Protein AF-A0A139RAU9-F1 (afdb_monomer_lite)

Secondary structure (DSSP, 8-state):
-HHHHHHHHHHHHHHHHHHHHHHHHHHHHHHHHTTS----HHHHHTTS---S--HHHHHHHHHHHHHHHHHS-HHHHHHHHHHHTT---TTHHHHHHHHHHHH-

Sequence (104 aa):
MEEEKKLYVYFKTKFRNRILDSVRKQESQKRRLDRMAYEEVGEISHRLPEGGLWLDDYYALHELLDSYRRKLPQDKQEAYERLWADERFKGRKAMLKELQEVIQ

Radius of gyration: 29.76 Å; chains: 1; bounding box: 66×31×61 Å

pLDDT: mean 83.97, std 9.89, range [59.16, 96.75]

Foldseek 3Di:
DVVVVVVVVVCVVVVVVVVVVVVVVVVVVVVVVVPDDDDDPVNCVVVPPPPDDDPVLVVVLVVLVVVVLVPDDPVVNVVVVCVVVVHDDPCNVVVVVVSVVSSD

Structure (mmCIF, N/CA/C/O backbone):
data_AF-A0A139RAU9-F1
#
_entry.id   AF-A0A139RAU9-F1
#
loop_
_atom_site.group_PDB
_atom_site.id
_atom_site.type_symbol
_atom_site.label_atom_id
_atom_site.label_alt_id
_atom_site.label_comp_id
_atom_site.label_asym_id
_atom_site.label_entity_id
_atom_site.label_seq_id
_atom_site.pdbx_PDB_ins_code
_atom_site.Cartn_x
_atom_site.Cartn_y
_atom_site.Cartn_z
_atom_site.occupancy
_atom_site.B_iso_or_equiv
_atom_site.auth_seq_id
_atom_site.auth_comp_id
_atom_site.auth_asym_id
_atom_site.auth_atom_id
_atom_site.pdbx_PDB_model_num
ATOM 1 N N . MET A 1 1 ? 45.895 12.731 -29.941 1.00 61.41 1 MET A N 1
ATOM 2 C CA . MET A 1 1 ? 45.119 12.679 -31.204 1.00 61.41 1 MET A CA 1
ATOM 3 C C . MET A 1 1 ? 44.767 11.258 -31.642 1.00 61.41 1 MET A C 1
ATOM 5 O O . MET A 1 1 ? 43.596 10.988 -31.868 1.00 61.41 1 MET A O 1
ATOM 9 N N . GLU A 1 2 ? 45.725 10.340 -31.802 1.00 69.62 2 GLU A N 1
ATOM 10 C CA . GLU A 1 2 ? 45.438 9.006 -32.365 1.00 69.62 2 GLU A CA 1
ATOM 11 C C . GLU A 1 2 ? 44.834 8.021 -31.349 1.00 69.62 2 GLU A C 1
ATOM 13 O O . GLU A 1 2 ? 43.890 7.299 -31.668 1.00 69.62 2 GLU A O 1
ATOM 18 N N . GLU A 1 3 ? 45.289 8.057 -30.095 1.00 76.19 3 GLU A N 1
ATOM 19 C CA . GLU A 1 3 ? 44.694 7.290 -28.989 1.00 76.19 3 GLU A CA 1
ATOM 20 C C . GLU A 1 3 ? 43.275 7.753 -28.650 1.00 76.19 3 GLU A C 1
ATOM 22 O O . GLU A 1 3 ? 42.389 6.938 -28.416 1.00 76.19 3 GLU A O 1
ATOM 27 N N . GLU A 1 4 ? 43.027 9.058 -28.717 1.00 80.44 4 GLU A N 1
ATOM 28 C CA . GLU A 1 4 ? 41.715 9.659 -28.473 1.00 80.44 4 GLU A CA 1
ATOM 29 C C . GLU A 1 4 ? 40.687 9.233 -29.533 1.00 80.44 4 GLU A C 1
ATOM 31 O O . GLU A 1 4 ? 39.557 8.868 -29.207 1.00 80.44 4 GLU A O 1
ATOM 36 N N . LYS A 1 5 ? 41.103 9.152 -30.806 1.00 87.56 5 LYS A N 1
ATOM 37 C CA . LYS A 1 5 ? 40.276 8.588 -31.886 1.00 87.56 5 LYS A CA 1
ATOM 38 C C . LYS A 1 5 ? 39.982 7.102 -31.663 1.00 87.56 5 LYS A C 1
ATOM 40 O O . LYS A 1 5 ? 38.846 6.671 -31.868 1.00 87.56 5 LYS A O 1
ATOM 45 N N . LYS A 1 6 ? 40.968 6.317 -31.216 1.00 87.00 6 LYS A N 1
ATOM 46 C CA . LYS A 1 6 ? 40.778 4.889 -30.894 1.00 87.00 6 LYS A CA 1
ATOM 47 C C . LYS A 1 6 ? 39.821 4.704 -29.713 1.00 87.00 6 LYS A C 1
ATOM 49 O O . LYS A 1 6 ? 38.919 3.868 -29.790 1.00 87.00 6 LYS A O 1
ATOM 54 N N . LEU A 1 7 ? 39.956 5.521 -28.668 1.00 91.31 7 LEU A N 1
ATOM 55 C CA . LEU A 1 7 ? 39.066 5.515 -27.508 1.00 91.31 7 LEU A CA 1
ATOM 56 C C . LEU A 1 7 ? 37.636 5.902 -27.898 1.00 91.31 7 LEU A C 1
ATOM 58 O O . LEU A 1 7 ? 36.688 5.250 -27.466 1.00 91.31 7 LEU A O 1
ATOM 62 N N . TYR A 1 8 ? 37.473 6.897 -28.772 1.00 91.38 8 TYR A N 1
ATOM 63 C CA . TYR A 1 8 ? 36.166 7.301 -29.287 1.00 91.38 8 TYR A CA 1
ATOM 64 C C . TYR A 1 8 ? 35.473 6.176 -30.073 1.00 91.38 8 TYR A C 1
ATOM 66 O O . TYR A 1 8 ? 34.299 5.881 -29.838 1.00 91.38 8 TYR A O 1
ATOM 74 N N . VAL A 1 9 ? 36.197 5.491 -30.966 1.00 93.12 9 VAL A N 1
ATOM 75 C CA . VAL A 1 9 ? 35.664 4.339 -31.719 1.00 93.12 9 VAL A CA 1
ATOM 76 C C . VAL A 1 9 ? 35.284 3.193 -30.778 1.00 93.12 9 VAL A C 1
ATOM 78 O O . VAL A 1 9 ? 34.207 2.599 -30.919 1.00 93.12 9 VAL A O 1
ATOM 81 N N . TYR A 1 10 ? 36.132 2.908 -29.788 1.00 94.25 10 TYR A N 1
ATOM 82 C CA . TYR A 1 10 ? 35.858 1.902 -28.767 1.00 94.25 10 TYR A CA 1
ATOM 83 C C . TYR A 1 10 ? 34.600 2.245 -27.958 1.00 94.25 10 TYR A C 1
ATOM 85 O O . TYR A 1 10 ? 33.695 1.412 -27.839 1.00 94.25 10 TYR A O 1
ATOM 93 N N . PHE A 1 11 ? 34.499 3.484 -27.473 1.00 95.00 11 PHE A N 1
ATOM 94 C CA . PHE A 1 11 ? 33.348 3.975 -26.721 1.00 95.00 11 PHE A CA 1
ATOM 95 C C . PHE A 1 11 ? 32.063 3.881 -27.542 1.00 95.00 11 PHE A C 1
ATOM 97 O O . PHE A 1 11 ? 31.092 3.281 -27.084 1.00 95.00 11 PHE A O 1
ATOM 104 N N . LYS A 1 12 ? 32.066 4.381 -28.785 1.00 95.50 12 LYS A N 1
ATOM 105 C CA . LYS A 1 12 ? 30.902 4.323 -29.682 1.00 95.50 12 LYS A CA 1
ATOM 106 C C . LYS A 1 12 ? 30.417 2.885 -29.876 1.00 95.50 12 LYS A C 1
ATOM 108 O O . LYS A 1 12 ? 29.214 2.626 -29.850 1.00 95.50 12 LYS A O 1
ATOM 113 N N . THR A 1 13 ? 31.350 1.947 -30.019 1.00 96.75 13 THR A N 1
ATOM 114 C CA . THR A 1 13 ? 31.042 0.525 -30.205 1.00 96.75 13 THR A CA 1
ATOM 115 C C . THR A 1 13 ? 30.452 -0.093 -28.938 1.00 96.75 13 THR A C 1
ATOM 117 O O . THR A 1 13 ? 29.383 -0.703 -28.988 1.00 96.75 13 THR A O 1
ATOM 120 N N . LYS A 1 14 ? 31.101 0.091 -27.781 1.00 96.31 14 LYS A N 1
ATOM 121 C CA . LYS A 1 14 ? 30.625 -0.455 -26.500 1.00 96.31 14 LYS A CA 1
ATOM 122 C C . LYS A 1 14 ? 29.294 0.154 -26.068 1.00 96.31 14 LYS A C 1
ATOM 124 O O . LYS A 1 14 ? 28.419 -0.581 -25.613 1.00 96.31 14 LYS A O 1
ATOM 129 N N . PHE A 1 15 ? 29.114 1.458 -26.264 1.00 95.88 15 PHE A N 1
ATOM 130 C CA . PHE A 1 15 ? 27.867 2.152 -25.964 1.00 95.88 15 PHE A CA 1
ATOM 131 C C . PHE A 1 15 ? 26.722 1.644 -26.845 1.00 95.88 15 PHE A C 1
ATOM 133 O O . PHE A 1 15 ? 25.695 1.215 -26.319 1.00 95.88 15 PHE A O 1
ATOM 140 N N . ARG A 1 16 ? 26.921 1.585 -28.172 1.00 95.50 16 ARG A N 1
ATOM 141 C CA . ARG A 1 16 ? 25.920 1.042 -29.106 1.00 95.50 16 ARG A CA 1
ATOM 142 C C . ARG A 1 16 ? 25.510 -0.380 -28.727 1.00 95.50 16 ARG A C 1
ATOM 144 O O . ARG A 1 16 ? 24.319 -0.677 -28.683 1.00 95.50 16 ARG A O 1
ATOM 151 N N . ASN A 1 17 ? 26.481 -1.242 -28.431 1.00 95.75 17 ASN A N 1
ATOM 152 C CA . ASN A 1 17 ? 26.205 -2.633 -28.077 1.00 95.75 17 ASN A CA 1
ATOM 153 C C . ASN A 1 17 ? 25.423 -2.741 -26.763 1.00 95.75 17 ASN A C 1
ATOM 155 O O . ASN A 1 17 ? 24.441 -3.473 -26.707 1.00 95.75 17 ASN A O 1
ATOM 159 N N . ARG A 1 18 ? 25.777 -1.949 -25.743 1.00 96.12 18 ARG A N 1
ATOM 160 C CA . ARG A 1 18 ? 25.049 -1.923 -24.466 1.00 96.12 18 ARG A CA 1
ATOM 161 C C . ARG A 1 18 ? 23.577 -1.537 -24.640 1.00 96.12 18 ARG A C 1
ATOM 163 O O . ARG A 1 18 ? 22.712 -2.156 -24.018 1.00 96.12 18 ARG A O 1
ATOM 170 N N . ILE A 1 19 ? 23.287 -0.530 -25.466 1.00 96.38 19 ILE A N 1
ATOM 171 C CA . ILE A 1 19 ? 21.904 -0.114 -25.746 1.00 96.38 19 ILE A CA 1
ATOM 172 C C . ILE A 1 19 ? 21.145 -1.228 -26.471 1.00 96.38 19 ILE A C 1
ATOM 174 O O . ILE A 1 19 ? 20.067 -1.614 -26.023 1.00 96.38 19 ILE A O 1
ATOM 178 N N . LEU A 1 20 ? 21.726 -1.798 -27.531 1.00 96.50 20 LEU A N 1
ATOM 179 C CA . LEU A 1 20 ? 21.097 -2.890 -28.282 1.00 96.50 20 LEU A CA 1
ATOM 180 C C . LEU A 1 20 ? 20.815 -4.112 -27.404 1.00 96.50 20 LEU A C 1
ATOM 182 O O . LEU A 1 20 ? 19.740 -4.695 -27.503 1.00 96.50 20 LEU A O 1
ATOM 186 N N . ASP A 1 21 ? 21.736 -4.481 -26.519 1.00 95.88 21 ASP A N 1
ATOM 187 C CA . ASP A 1 21 ? 21.535 -5.616 -25.615 1.00 95.88 21 ASP A CA 1
ATOM 188 C C . ASP A 1 21 ? 20.449 -5.339 -24.572 1.00 95.88 21 ASP A C 1
ATOM 190 O O . ASP A 1 21 ? 19.673 -6.233 -24.231 1.00 95.88 21 ASP A O 1
ATOM 194 N N . SER A 1 22 ? 20.329 -4.091 -24.117 1.00 95.12 22 SER A N 1
ATOM 195 C CA . SER A 1 22 ? 19.260 -3.680 -23.201 1.00 95.12 22 SER A CA 1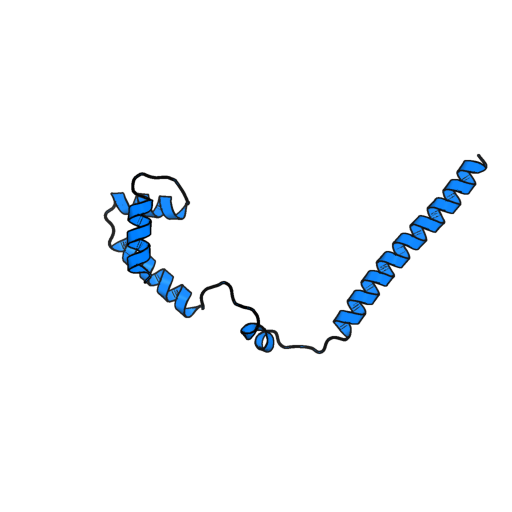
ATOM 196 C C . SER A 1 22 ? 17.890 -3.763 -23.882 1.00 95.12 22 SER A C 1
ATOM 198 O O . SER A 1 22 ? 16.957 -4.327 -23.308 1.00 95.12 22 SER A O 1
ATOM 200 N N . VAL A 1 23 ? 17.788 -3.294 -25.130 1.00 94.56 23 VAL A N 1
ATOM 201 C CA . VAL A 1 23 ? 16.564 -3.390 -25.946 1.00 94.56 23 VAL A CA 1
ATOM 202 C C . VAL A 1 23 ? 16.210 -4.851 -26.230 1.00 94.56 23 VAL A C 1
ATOM 204 O O . VAL A 1 23 ? 15.082 -5.266 -25.981 1.00 94.56 23 VAL A O 1
ATOM 207 N N . ARG A 1 24 ? 17.176 -5.685 -26.633 1.00 92.19 24 ARG A N 1
ATOM 208 C CA . ARG A 1 24 ? 16.951 -7.128 -26.849 1.00 92.19 24 ARG A CA 1
ATOM 209 C C . ARG A 1 24 ? 16.464 -7.837 -25.588 1.00 92.19 24 ARG A C 1
ATOM 211 O O . ARG A 1 24 ? 15.610 -8.721 -25.672 1.00 92.19 24 ARG A O 1
ATOM 218 N N . LYS A 1 25 ? 16.992 -7.463 -24.416 1.00 92.88 25 LYS A N 1
ATOM 219 C CA . LYS A 1 25 ? 16.547 -8.001 -23.123 1.00 92.88 25 LYS A CA 1
ATOM 220 C C . LYS A 1 25 ? 15.099 -7.606 -22.829 1.00 92.88 25 LYS A C 1
ATOM 222 O O . LYS A 1 25 ? 14.318 -8.475 -22.445 1.00 92.88 25 LYS A O 1
ATOM 227 N N . GLN A 1 26 ? 14.735 -6.345 -23.061 1.00 92.31 26 GLN A N 1
ATOM 228 C CA . GLN A 1 26 ? 13.356 -5.862 -22.916 1.00 92.31 26 GLN A CA 1
ATOM 229 C C . GLN A 1 26 ? 12.406 -6.578 -23.886 1.00 92.31 26 GLN A C 1
ATOM 231 O O . GLN A 1 26 ? 11.374 -7.090 -23.466 1.00 92.31 26 GLN A O 1
ATOM 236 N N . GLU A 1 27 ? 12.775 -6.715 -25.159 1.00 88.31 27 GLU A N 1
ATOM 237 C CA . GLU A 1 27 ? 11.979 -7.445 -26.155 1.00 88.31 27 GLU A CA 1
ATOM 238 C C . GLU A 1 27 ? 11.843 -8.934 -25.827 1.00 88.31 27 GLU A C 1
ATOM 240 O O . GLU A 1 27 ? 10.812 -9.545 -26.095 1.00 88.31 27 GLU A O 1
ATOM 245 N N . SER A 1 28 ? 12.878 -9.555 -25.257 1.00 88.06 28 SER A N 1
ATOM 246 C CA . SER A 1 28 ? 12.805 -10.941 -24.782 1.00 88.06 28 SER A CA 1
ATOM 247 C C . SER A 1 28 ? 11.799 -11.088 -23.637 1.00 88.06 28 SER A C 1
ATOM 249 O O . SER A 1 28 ? 10.962 -11.991 -23.662 1.00 88.06 28 SER A O 1
ATOM 251 N N . GLN A 1 29 ? 11.822 -10.163 -22.672 1.00 86.06 29 GLN A N 1
ATOM 252 C CA . GLN A 1 29 ? 10.841 -10.119 -21.586 1.00 86.06 29 GLN A CA 1
ATOM 253 C C . GLN A 1 29 ? 9.427 -9.876 -22.118 1.00 86.06 29 GLN A C 1
ATOM 255 O O . GLN A 1 29 ? 8.512 -10.606 -21.742 1.00 86.06 29 GLN A O 1
ATOM 260 N N . LYS A 1 30 ? 9.263 -8.926 -23.045 1.00 87.44 30 LYS A N 1
ATOM 261 C CA . LYS A 1 30 ? 7.979 -8.643 -23.690 1.00 87.44 30 LYS A CA 1
ATOM 262 C C . LYS A 1 30 ? 7.447 -9.867 -24.437 1.00 87.44 30 LYS A C 1
ATOM 264 O O . LYS A 1 30 ? 6.335 -10.283 -24.172 1.00 87.44 30 LYS A O 1
ATOM 269 N N . ARG A 1 31 ? 8.270 -10.552 -25.240 1.00 83.81 31 ARG A N 1
ATOM 270 C CA . ARG A 1 31 ? 7.888 -11.813 -25.912 1.00 83.81 31 ARG A CA 1
ATOM 271 C C . ARG A 1 31 ? 7.523 -12.943 -24.953 1.00 83.81 31 ARG A C 1
ATOM 273 O O . ARG A 1 31 ? 6.871 -13.898 -25.364 1.00 83.81 31 ARG A O 1
ATOM 280 N N . ARG A 1 32 ? 8.021 -12.925 -23.716 1.00 81.75 32 ARG A N 1
ATOM 281 C CA . ARG A 1 32 ? 7.603 -13.889 -22.691 1.00 81.75 32 ARG A CA 1
ATOM 282 C C . ARG A 1 32 ? 6.208 -13.551 -22.169 1.00 81.75 32 ARG A C 1
ATOM 284 O O . ARG A 1 32 ? 5.429 -14.473 -21.998 1.00 81.75 32 ARG A O 1
ATOM 291 N N . LEU A 1 33 ? 5.913 -12.266 -21.975 1.00 77.44 33 LEU A N 1
ATOM 292 C CA . LEU A 1 33 ? 4.591 -11.779 -21.572 1.00 77.44 33 LEU A CA 1
ATOM 293 C C . LEU A 1 33 ? 3.560 -11.945 -22.700 1.00 77.44 33 LEU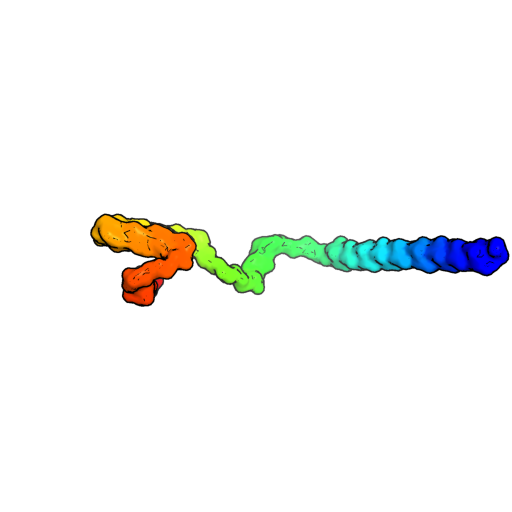 A C 1
ATOM 295 O O . LEU A 1 33 ? 2.498 -12.490 -22.460 1.00 77.44 33 LEU A O 1
ATOM 299 N N . ASP A 1 34 ? 3.907 -11.600 -23.942 1.00 78.12 34 ASP A N 1
ATOM 300 C CA . ASP A 1 34 ? 3.024 -11.737 -25.115 1.00 78.12 34 ASP A CA 1
ATOM 301 C C . ASP A 1 34 ? 2.680 -13.208 -25.438 1.00 78.12 34 ASP A C 1
ATOM 303 O O . ASP A 1 34 ? 1.725 -13.481 -26.158 1.00 78.12 34 ASP A O 1
ATOM 307 N N . ARG A 1 35 ? 3.475 -14.169 -24.941 1.00 76.69 35 ARG A N 1
ATOM 308 C CA . ARG A 1 35 ? 3.219 -15.616 -25.075 1.00 76.69 35 ARG A CA 1
ATOM 309 C C . ARG A 1 35 ? 2.458 -16.214 -23.894 1.00 76.69 35 ARG A C 1
ATOM 311 O O . ARG A 1 35 ? 2.125 -17.395 -23.954 1.00 76.69 35 ARG A O 1
ATOM 318 N N . MET A 1 36 ? 2.233 -15.454 -22.823 1.00 75.38 36 MET A N 1
ATOM 319 C CA . MET A 1 36 ? 1.367 -15.909 -21.740 1.00 75.38 36 MET A CA 1
ATOM 320 C C . MET A 1 36 ? -0.073 -15.918 -22.252 1.00 75.38 36 MET A C 1
ATOM 322 O O . MET A 1 36 ? -0.498 -14.994 -22.944 1.00 75.38 36 MET A O 1
ATOM 326 N N . ALA A 1 37 ? -0.804 -16.992 -21.952 1.00 72.19 37 ALA A N 1
ATOM 327 C CA . ALA A 1 37 ? -2.236 -17.022 -22.196 1.00 72.19 37 ALA A CA 1
ATOM 328 C C . ALA A 1 37 ? -2.897 -15.908 -21.374 1.00 72.19 37 ALA A C 1
ATOM 330 O O . ALA A 1 37 ? -2.424 -15.571 -20.288 1.00 72.19 37 ALA A O 1
ATOM 331 N N . TYR A 1 38 ? -3.967 -15.323 -21.907 1.00 67.88 38 TYR A N 1
ATOM 332 C CA . TYR A 1 38 ? -4.790 -14.416 -21.123 1.00 67.88 38 TYR A CA 1
ATOM 333 C C . TYR A 1 38 ? -5.413 -15.219 -19.976 1.00 67.88 38 TYR A C 1
ATOM 335 O O . TYR A 1 38 ? -6.224 -16.106 -20.223 1.00 67.88 38 TYR A O 1
ATOM 343 N N . GLU A 1 39 ? -4.983 -14.936 -18.751 1.00 66.56 39 GLU A N 1
ATOM 344 C CA . GLU A 1 39 ? -5.620 -15.423 -17.530 1.00 66.56 39 GLU A CA 1
ATOM 345 C C . GLU A 1 39 ? -6.518 -14.300 -17.007 1.00 66.56 39 GLU A C 1
ATOM 347 O O . GLU A 1 39 ? -6.071 -13.154 -16.857 1.00 66.56 39 GLU A O 1
ATOM 352 N N . GLU A 1 40 ? -7.794 -14.599 -16.760 1.00 71.75 40 GLU A N 1
ATOM 353 C CA . GLU A 1 40 ? -8.701 -13.611 -16.187 1.00 71.75 40 GLU A CA 1
ATOM 354 C C . GLU A 1 40 ? -8.258 -13.262 -14.764 1.00 71.75 40 GLU A C 1
ATOM 356 O O . GLU A 1 40 ? -7.977 -14.128 -13.938 1.00 71.75 40 GLU A O 1
ATOM 361 N N . VAL A 1 41 ? -8.238 -11.968 -14.438 1.00 67.00 41 VAL A N 1
ATOM 362 C CA . VAL A 1 41 ? -7.835 -11.489 -13.103 1.00 67.00 41 VAL A CA 1
ATOM 363 C C . VAL A 1 41 ? -8.712 -12.108 -11.998 1.00 67.00 41 VAL A C 1
ATOM 365 O O . VAL A 1 41 ? -8.220 -12.381 -10.904 1.00 67.00 41 VAL A O 1
ATOM 368 N N . GLY A 1 42 ? -9.981 -12.416 -12.298 1.00 66.44 42 GLY A N 1
ATOM 369 C CA . GLY A 1 42 ? -10.885 -13.133 -11.391 1.00 66.44 42 GLY A CA 1
ATOM 370 C C . GLY A 1 42 ? -10.482 -14.591 -11.128 1.00 66.44 42 GLY A C 1
ATOM 371 O O . GLY A 1 42 ? -10.652 -15.081 -10.013 1.00 66.44 42 GLY A O 1
ATOM 372 N N . GLU A 1 43 ? -9.866 -15.270 -12.100 1.00 65.81 43 GLU A N 1
ATOM 373 C CA . GLU A 1 43 ? -9.364 -16.641 -11.941 1.00 65.81 43 GLU A CA 1
ATOM 374 C C . GLU A 1 43 ? -8.097 -16.710 -11.077 1.00 65.81 43 GLU A C 1
ATOM 376 O O . GLU A 1 43 ? -7.783 -17.770 -10.549 1.00 65.81 43 GLU A O 1
ATOM 381 N N . ILE A 1 44 ? -7.366 -15.606 -10.886 1.00 66.12 44 ILE A N 1
ATOM 382 C CA . ILE A 1 44 ? -6.161 -15.566 -10.033 1.00 66.12 44 ILE A CA 1
ATOM 383 C C . ILE A 1 44 ? -6.456 -14.943 -8.662 1.00 66.12 44 ILE A C 1
ATOM 385 O O . ILE A 1 44 ? -5.726 -15.201 -7.705 1.00 66.12 44 ILE A O 1
ATOM 389 N N . SER A 1 45 ? -7.539 -14.172 -8.530 1.00 63.34 45 SER A N 1
ATOM 390 C CA . SER A 1 45 ? -7.920 -13.486 -7.285 1.00 63.34 45 SER A CA 1
ATOM 391 C C . SER A 1 45 ? -7.981 -14.435 -6.077 1.00 63.34 45 SER A C 1
ATOM 393 O O . SER A 1 45 ? -7.422 -14.113 -5.038 1.00 63.34 45 SER A O 1
ATOM 395 N N . HIS A 1 46 ? -8.484 -15.666 -6.237 1.00 64.19 46 HIS A N 1
ATOM 396 C CA . HIS A 1 46 ? -8.519 -16.663 -5.152 1.00 64.19 46 HIS A CA 1
ATOM 397 C C . HIS A 1 46 ? -7.142 -17.226 -4.738 1.00 64.19 46 HIS A C 1
ATOM 399 O O . HIS A 1 46 ? -7.033 -17.897 -3.712 1.00 64.19 46 HIS A O 1
ATOM 405 N N . ARG A 1 47 ? -6.099 -17.028 -5.557 1.00 64.75 47 ARG A N 1
ATOM 406 C CA . ARG A 1 47 ? -4.720 -17.484 -5.293 1.00 64.75 47 ARG A CA 1
ATOM 407 C C . ARG A 1 47 ? -3.842 -16.387 -4.717 1.00 64.75 47 ARG A C 1
ATOM 409 O O . ARG A 1 4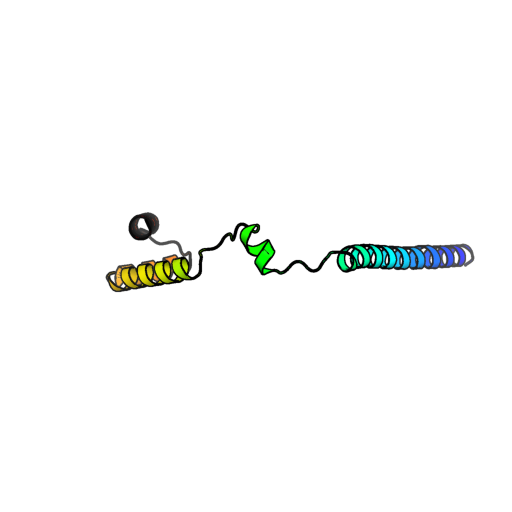7 ? -2.797 -16.699 -4.145 1.00 64.75 47 ARG A O 1
ATOM 416 N N . LEU A 1 48 ? -4.231 -15.123 -4.886 1.00 65.00 48 LEU A N 1
ATOM 417 C CA . LEU A 1 48 ? -3.641 -14.054 -4.105 1.00 65.00 48 LEU A CA 1
ATOM 418 C C . LEU A 1 48 ? -4.224 -14.166 -2.693 1.00 65.00 48 LEU A C 1
ATOM 420 O O . LEU A 1 48 ? -5.438 -14.071 -2.541 1.00 65.00 48 LEU A O 1
ATOM 424 N N . PRO A 1 49 ? -3.403 -14.358 -1.647 1.00 59.16 49 PRO A N 1
ATOM 425 C CA . PRO A 1 49 ? -3.875 -14.084 -0.305 1.00 59.16 49 PRO A CA 1
ATOM 426 C C . PRO A 1 49 ? -4.186 -12.587 -0.271 1.00 59.16 49 PRO A C 1
ATOM 428 O O . PRO A 1 49 ? -3.268 -11.763 -0.236 1.00 59.16 49 PRO A O 1
ATOM 431 N N . GLU A 1 50 ? -5.463 -12.224 -0.375 1.00 62.94 50 GLU A N 1
ATOM 432 C CA . GLU A 1 50 ? -5.898 -10.857 -0.136 1.00 62.94 50 GLU A CA 1
ATOM 433 C C . GLU A 1 50 ? -5.487 -10.532 1.299 1.00 62.94 50 GLU A C 1
ATOM 435 O O . GLU A 1 50 ? -6.069 -11.013 2.264 1.00 62.94 50 GLU A O 1
ATOM 440 N N . GLY A 1 51 ? -4.409 -9.764 1.463 1.00 62.84 51 GLY A N 1
ATOM 441 C CA . GLY A 1 51 ? -3.944 -9.307 2.775 1.00 62.84 51 GLY A CA 1
ATOM 442 C C . GLY A 1 51 ? -4.880 -8.271 3.408 1.00 62.84 51 GLY A C 1
ATOM 443 O O . GLY A 1 51 ? -4.439 -7.503 4.260 1.00 62.84 51 GLY A O 1
ATOM 444 N N . GLY A 1 52 ? -6.127 -8.197 2.943 1.00 72.00 52 GLY A N 1
ATOM 445 C CA . GLY A 1 52 ? -7.149 -7.246 3.344 1.00 72.00 52 GLY A CA 1
ATOM 446 C C . GLY A 1 52 ? -8.424 -7.959 3.781 1.00 72.00 52 GLY A C 1
ATOM 447 O O . GLY A 1 52 ? -8.591 -9.159 3.578 1.00 72.00 52 GLY A O 1
ATOM 448 N N . LEU A 1 53 ? -9.312 -7.199 4.414 1.00 74.81 53 LEU A N 1
ATOM 449 C CA . LEU A 1 53 ? -10.660 -7.658 4.726 1.00 74.81 53 LEU A CA 1
ATOM 450 C C . LEU A 1 53 ? -11.497 -7.723 3.447 1.00 74.81 53 LEU A C 1
ATOM 452 O O . LEU A 1 53 ? -11.348 -6.871 2.566 1.00 74.81 53 LEU A O 1
ATOM 456 N N . TRP A 1 54 ? -12.413 -8.691 3.387 1.00 78.75 54 TRP A N 1
ATOM 457 C CA . TRP A 1 54 ? -13.476 -8.690 2.387 1.00 78.75 54 TRP A CA 1
ATOM 458 C C . TRP A 1 54 ? -14.306 -7.415 2.525 1.00 78.75 54 TRP A C 1
ATOM 460 O O . TRP A 1 54 ? -14.365 -6.816 3.600 1.00 78.75 54 TRP A O 1
ATOM 470 N N . LEU A 1 55 ? -14.971 -6.996 1.447 1.00 80.00 55 LEU A N 1
ATOM 471 C CA . LEU A 1 55 ? -15.778 -5.773 1.457 1.00 80.00 55 LEU A CA 1
ATOM 472 C C . LEU A 1 55 ? -16.837 -5.797 2.572 1.00 80.00 55 LEU A C 1
ATOM 474 O O . LEU A 1 55 ? -17.014 -4.804 3.273 1.00 80.00 55 LEU A O 1
ATOM 478 N N . ASP A 1 56 ? -17.483 -6.943 2.767 1.00 82.19 56 ASP A N 1
ATOM 479 C CA . ASP A 1 56 ? -18.509 -7.125 3.794 1.00 82.19 56 ASP A CA 1
ATOM 480 C C . ASP A 1 56 ? -17.914 -7.032 5.206 1.00 82.19 56 ASP A C 1
ATOM 482 O O . ASP A 1 56 ? -18.430 -6.298 6.051 1.00 82.19 56 ASP A O 1
ATOM 486 N N . ASP A 1 57 ? -16.774 -7.689 5.441 1.00 83.62 57 ASP A N 1
ATOM 487 C CA . ASP A 1 57 ? -16.062 -7.623 6.721 1.00 83.62 57 ASP A CA 1
ATOM 488 C C . ASP A 1 57 ? -15.544 -6.203 7.005 1.00 83.62 57 ASP A C 1
ATOM 490 O O . ASP A 1 57 ? -15.541 -5.742 8.148 1.00 83.62 57 ASP A O 1
ATOM 494 N N . TYR A 1 58 ? -15.132 -5.479 5.962 1.00 84.62 58 TYR A N 1
ATOM 495 C CA . TYR A 1 58 ? -14.715 -4.084 6.050 1.00 84.62 58 TYR A CA 1
ATOM 496 C C . TYR A 1 58 ? -15.877 -3.178 6.477 1.00 84.62 58 TYR A C 1
ATOM 498 O O . TYR A 1 58 ? -15.715 -2.360 7.387 1.00 84.62 58 TYR A O 1
ATOM 506 N N . TYR A 1 59 ? -17.058 -3.341 5.874 1.00 87.50 59 TYR A N 1
ATOM 507 C CA . TYR A 1 59 ? -18.254 -2.599 6.282 1.00 87.50 59 TYR A CA 1
ATOM 508 C C . TYR A 1 59 ? -18.671 -2.929 7.716 1.00 87.50 59 TYR A C 1
ATOM 510 O O . TYR A 1 59 ? -18.926 -2.007 8.495 1.00 87.50 59 TYR A O 1
ATOM 518 N N . ALA A 1 60 ? -18.678 -4.212 8.084 1.00 89.25 60 ALA A N 1
ATOM 519 C CA . ALA A 1 60 ? -19.008 -4.653 9.436 1.00 89.25 60 ALA A CA 1
ATOM 520 C C . ALA A 1 60 ? -18.045 -4.057 10.479 1.00 89.25 60 ALA A C 1
ATOM 522 O O . ALA A 1 60 ? -18.483 -3.542 11.511 1.00 89.25 60 ALA A O 1
ATOM 523 N N . LEU A 1 61 ? -16.739 -4.048 10.190 1.00 88.25 61 LEU A N 1
ATOM 524 C CA . LEU A 1 61 ? -15.730 -3.433 11.052 1.00 88.25 61 LEU A CA 1
ATOM 525 C C . LEU A 1 61 ? -15.972 -1.928 11.223 1.00 88.25 61 LEU A C 1
ATOM 527 O O . LEU A 1 61 ? -15.900 -1.412 12.340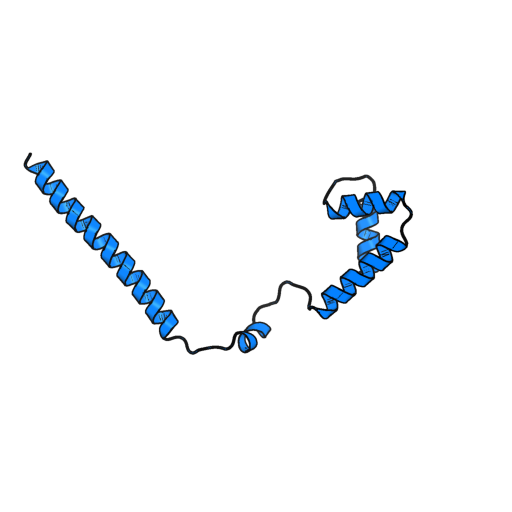 1.00 88.25 61 LEU A O 1
ATOM 531 N N . HIS A 1 62 ? -16.271 -1.216 10.137 1.00 88.75 62 HIS A N 1
ATOM 532 C CA . HIS A 1 62 ? -16.541 0.219 10.195 1.00 88.75 62 HIS A CA 1
ATOM 533 C C . HIS A 1 62 ? -17.798 0.548 11.004 1.00 88.75 62 HIS A C 1
ATOM 535 O O . HIS A 1 62 ? -17.767 1.463 11.828 1.00 88.75 62 HIS A O 1
ATOM 541 N N . GLU A 1 63 ? -18.874 -0.217 10.832 1.00 90.38 63 GLU A N 1
ATOM 542 C CA . GLU A 1 63 ? -20.103 -0.042 11.609 1.00 90.38 63 GLU A CA 1
ATOM 543 C C . GLU A 1 63 ? -19.867 -0.290 13.106 1.00 90.38 63 GLU A C 1
ATOM 545 O O . GLU A 1 63 ? -20.305 0.486 13.965 1.00 90.38 63 GLU A O 1
ATOM 550 N N . LEU A 1 64 ? -19.110 -1.338 13.427 1.00 89.56 64 LEU A N 1
ATOM 551 C CA . LEU A 1 64 ? -18.741 -1.696 14.789 1.00 89.56 64 LEU A CA 1
ATOM 552 C C . LEU A 1 64 ? -17.905 -0.592 15.459 1.00 89.56 64 LEU A C 1
ATOM 554 O O . LEU A 1 64 ? -18.217 -0.183 16.584 1.00 89.56 64 LEU A O 1
ATOM 558 N N . LEU A 1 65 ? -16.921 -0.036 14.749 1.00 89.38 65 LEU A N 1
ATOM 559 C CA . LEU A 1 65 ? -16.099 1.082 15.221 1.00 89.38 65 LEU A CA 1
ATOM 560 C C . LEU A 1 65 ? -16.897 2.381 15.385 1.00 89.38 65 LEU A C 1
ATOM 562 O O . LEU A 1 65 ? -16.717 3.088 16.381 1.00 89.38 65 LEU A O 1
ATOM 566 N N . ASP A 1 66 ? -17.826 2.677 14.478 1.00 89.94 66 ASP A N 1
ATOM 567 C CA . ASP A 1 66 ? -18.726 3.827 14.609 1.00 89.94 66 ASP A CA 1
ATOM 568 C C . ASP A 1 66 ? -19.660 3.680 15.814 1.00 89.94 66 ASP A C 1
ATOM 570 O O . ASP A 1 66 ? -19.896 4.642 16.558 1.00 89.94 66 ASP A O 1
ATOM 574 N N . SER A 1 67 ? -20.163 2.468 16.056 1.00 89.69 67 SER A N 1
ATOM 575 C CA . SER A 1 67 ? -20.981 2.170 17.232 1.00 89.69 67 SER A CA 1
ATOM 576 C C . SER A 1 67 ? -20.189 2.356 18.530 1.00 89.69 67 SER A C 1
ATOM 578 O O . SER A 1 67 ? -20.716 2.905 19.503 1.00 89.69 67 SER A O 1
ATOM 580 N N . TYR A 1 68 ? -18.915 1.952 18.532 1.00 88.44 68 TYR A N 1
ATOM 581 C CA . TYR A 1 68 ? -17.999 2.140 19.649 1.00 88.44 68 TYR A CA 1
ATOM 582 C C . TYR A 1 68 ? -17.755 3.632 19.886 1.00 88.44 68 TYR A C 1
ATOM 584 O O . TYR A 1 68 ? -18.025 4.110 20.990 1.00 88.44 68 TYR A O 1
ATOM 592 N N . ARG A 1 69 ? -17.386 4.390 18.838 1.00 87.56 69 ARG A N 1
ATOM 593 C CA . ARG A 1 69 ? -17.168 5.850 18.876 1.00 87.56 69 ARG A CA 1
ATOM 594 C C . ARG A 1 69 ? -18.338 6.595 19.522 1.00 87.56 69 ARG A C 1
ATOM 596 O O . ARG A 1 69 ? -18.125 7.428 20.400 1.00 87.56 69 ARG A O 1
ATOM 603 N N . ARG A 1 70 ? -19.575 6.274 19.124 1.00 88.31 70 ARG A N 1
ATOM 604 C CA . ARG A 1 70 ? -20.796 6.926 19.638 1.00 88.31 70 ARG A CA 1
ATOM 605 C C . ARG A 1 70 ? -21.079 6.633 21.113 1.00 88.31 70 ARG A C 1
ATOM 607 O O . ARG A 1 70 ? -21.704 7.456 21.774 1.00 88.31 70 ARG A O 1
ATOM 614 N N . LYS A 1 71 ? -20.644 5.480 21.631 1.00 88.12 71 LYS A N 1
ATOM 615 C CA . LYS A 1 71 ? -20.832 5.088 23.040 1.00 88.12 71 LYS A CA 1
ATOM 616 C C . LYS A 1 71 ? -19.804 5.726 23.981 1.00 88.12 71 LYS A C 1
ATOM 618 O O . LYS A 1 71 ? -19.991 5.673 25.196 1.00 88.12 71 LYS A O 1
ATOM 623 N N . LEU A 1 72 ? -18.719 6.305 23.459 1.00 87.81 72 LEU A N 1
ATOM 624 C CA . LEU A 1 72 ? -17.671 6.893 24.291 1.00 87.81 72 LEU A CA 1
ATOM 625 C C . LEU A 1 72 ? -18.060 8.278 24.832 1.00 87.81 72 LEU A C 1
ATOM 627 O O . LEU A 1 72 ? -18.606 9.095 24.088 1.00 87.81 72 LEU A O 1
ATOM 631 N N . PRO A 1 73 ? -17.698 8.583 26.093 1.00 87.25 73 PRO A N 1
ATOM 632 C CA . PRO A 1 73 ? -17.706 9.943 26.627 1.00 87.25 73 PRO A CA 1
ATOM 633 C C . PRO A 1 73 ? -16.780 10.873 25.833 1.00 87.25 73 PRO A C 1
ATOM 635 O O . PRO A 1 73 ? -15.783 10.416 25.273 1.00 87.25 73 PRO A O 1
ATOM 638 N N . GLN A 1 74 ? -17.057 12.178 25.861 1.00 84.62 74 GLN A N 1
ATOM 639 C CA . GLN A 1 74 ? -16.328 13.197 25.094 1.00 84.62 74 GLN A CA 1
ATOM 640 C C . GLN A 1 74 ? -14.802 13.156 25.321 1.00 84.62 74 GLN A C 1
ATOM 642 O O . GLN A 1 74 ? -14.047 13.130 24.353 1.00 84.62 74 GLN A O 1
ATOM 647 N N . ASP A 1 75 ? -14.348 12.992 26.569 1.00 80.88 75 ASP A N 1
ATOM 648 C CA . ASP A 1 75 ? -12.918 12.862 26.908 1.00 80.88 75 ASP A CA 1
ATOM 649 C C . ASP A 1 75 ? -12.243 11.649 26.239 1.00 80.88 75 ASP A C 1
ATOM 651 O O . ASP A 1 75 ? -11.061 11.676 25.890 1.00 80.88 75 ASP A O 1
ATOM 655 N N . LYS A 1 76 ? -12.988 10.549 26.060 1.00 83.56 76 LYS A N 1
ATOM 656 C CA . LYS A 1 76 ? -12.477 9.340 25.404 1.00 83.56 76 LYS A CA 1
ATOM 657 C C . LYS A 1 76 ? -12.627 9.390 23.877 1.00 83.56 76 LYS A C 1
ATOM 659 O O . LYS A 1 76 ? -11.915 8.654 23.199 1.00 83.56 76 LYS A O 1
ATOM 664 N N . GLN A 1 77 ? -13.503 10.238 23.331 1.00 86.12 77 GLN A N 1
ATOM 665 C CA . GLN A 1 77 ? -13.608 10.459 21.882 1.00 86.12 77 GLN A CA 1
ATOM 666 C C . GLN A 1 77 ? -12.368 11.175 21.344 1.00 86.12 77 GLN A C 1
ATOM 668 O O . GLN A 1 77 ? -11.809 10.745 20.340 1.00 86.12 77 GLN A O 1
ATOM 673 N N . GLU A 1 78 ? -11.873 12.187 22.058 1.00 87.88 78 GLU A N 1
ATOM 674 C CA . GLU A 1 78 ? -10.619 12.858 21.698 1.00 87.88 78 GLU A CA 1
ATOM 675 C C . GLU A 1 78 ? -9.437 11.873 21.743 1.00 87.88 78 GLU A C 1
ATOM 677 O O . GLU A 1 78 ? -8.616 11.816 20.831 1.00 87.88 78 GLU A O 1
ATOM 682 N N . ALA A 1 79 ? -9.385 11.008 22.762 1.00 87.50 79 ALA A N 1
ATOM 683 C CA . ALA A 1 79 ? -8.385 9.944 22.838 1.00 87.50 79 ALA A CA 1
ATOM 684 C C . ALA A 1 79 ? -8.502 8.917 21.690 1.00 87.50 79 ALA A C 1
ATOM 686 O O . ALA A 1 79 ? -7.480 8.426 21.211 1.00 87.50 79 ALA A O 1
ATOM 687 N N . TYR A 1 80 ? -9.717 8.615 21.222 1.00 88.62 80 TYR A N 1
ATOM 688 C CA . TYR A 1 80 ? -9.951 7.760 20.053 1.00 88.62 80 TYR A CA 1
ATOM 689 C C . TYR A 1 80 ? -9.460 8.412 18.752 1.00 88.62 80 TYR A C 1
ATOM 691 O O . TYR A 1 80 ? -8.800 7.760 17.947 1.00 88.62 80 TYR A O 1
ATOM 699 N N . GLU A 1 81 ? -9.708 9.706 18.556 1.00 89.19 81 GLU A N 1
ATOM 700 C CA . GLU A 1 81 ? -9.206 10.443 17.387 1.00 89.19 81 GLU A CA 1
ATOM 701 C C . GLU A 1 81 ? -7.673 10.495 17.375 1.00 89.19 81 GLU A C 1
ATOM 703 O O . GLU A 1 81 ? -7.041 10.249 16.345 1.00 89.19 81 GLU A O 1
ATOM 708 N N . ARG A 1 82 ? -7.059 10.685 18.547 1.00 90.00 82 ARG A N 1
ATOM 709 C CA . ARG A 1 82 ? -5.602 10.601 18.720 1.00 90.00 82 ARG A CA 1
ATOM 710 C C . ARG A 1 82 ? -5.055 9.198 18.465 1.00 90.00 82 ARG A C 1
ATOM 712 O O . ARG A 1 82 ? -3.952 9.065 17.940 1.00 90.00 82 ARG A O 1
ATOM 719 N N . LEU A 1 83 ? -5.811 8.149 18.797 1.00 90.69 83 LEU A N 1
ATOM 720 C CA . LEU A 1 83 ? -5.456 6.772 18.448 1.00 90.69 83 LEU A CA 1
ATOM 721 C C . LEU A 1 83 ? -5.453 6.564 16.929 1.00 90.69 83 LEU A C 1
ATOM 723 O O . LEU A 1 83 ? -4.545 5.916 16.416 1.00 90.69 83 LEU A O 1
ATOM 727 N N . TRP A 1 84 ? -6.428 7.143 16.224 1.00 87.25 84 TRP A N 1
ATOM 728 C CA . TRP A 1 84 ? -6.535 7.075 14.764 1.00 87.25 84 TRP A CA 1
ATOM 729 C C . TRP A 1 84 ? -5.385 7.799 14.049 1.00 87.25 84 TRP A C 1
ATOM 731 O O . TRP A 1 84 ? -4.945 7.372 12.985 1.00 87.25 84 TRP A O 1
ATOM 741 N N . ALA A 1 85 ? -4.864 8.864 14.663 1.00 90.12 85 ALA A N 1
ATOM 742 C CA . ALA A 1 85 ? -3.674 9.591 14.215 1.00 90.12 85 ALA A CA 1
ATOM 743 C C . ALA A 1 85 ? -2.337 8.929 14.632 1.00 90.12 85 ALA A C 1
ATOM 745 O O . ALA A 1 85 ? -1.273 9.497 14.396 1.00 90.12 85 ALA A O 1
ATOM 746 N N . ASP A 1 86 ? -2.385 7.749 15.264 1.00 89.12 86 ASP A N 1
ATOM 747 C CA . ASP A 1 86 ? -1.244 7.028 15.854 1.00 89.12 86 ASP A CA 1
ATOM 748 C C . ASP A 1 86 ? -0.426 7.849 16.874 1.00 89.12 86 ASP A C 1
ATOM 750 O O . ASP A 1 86 ? 0.776 7.657 17.083 1.00 89.12 86 ASP A O 1
ATOM 754 N N . GLU A 1 87 ? -1.086 8.764 17.580 1.00 89.94 87 GLU A N 1
ATOM 755 C CA . GLU A 1 87 ? -0.447 9.544 18.629 1.00 89.94 87 GLU A CA 1
ATOM 756 C C . GLU A 1 87 ? -0.299 8.759 19.942 1.00 89.94 87 GLU A C 1
ATOM 758 O O . GLU A 1 87 ? -1.026 7.812 20.269 1.00 89.94 87 GLU A O 1
ATOM 763 N N . ARG A 1 88 ? 0.651 9.203 20.773 1.00 87.94 88 ARG A N 1
ATOM 764 C CA . ARG A 1 88 ? 0.835 8.680 22.130 1.00 87.94 88 ARG A CA 1
ATOM 765 C C . ARG A 1 88 ? -0.021 9.459 23.124 1.00 87.94 88 ARG A C 1
ATOM 767 O O . ARG A 1 88 ? 0.112 10.672 23.252 1.00 87.94 88 ARG A O 1
ATOM 774 N N . PHE A 1 89 ? -0.820 8.741 23.909 1.00 90.06 89 PHE A N 1
ATOM 775 C CA .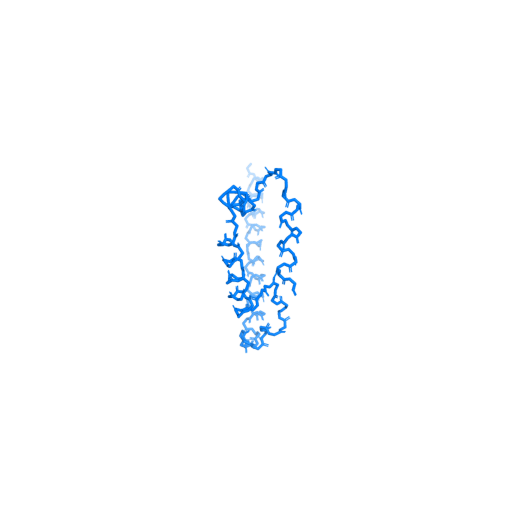 PHE A 1 89 ? -1.615 9.308 24.997 1.00 90.06 89 PHE A CA 1
ATOM 776 C C . PHE A 1 89 ? -1.722 8.345 26.187 1.00 90.06 89 PHE A C 1
ATOM 778 O O . PHE A 1 89 ? -1.508 7.130 26.077 1.00 90.06 89 PHE A O 1
ATOM 785 N N . LYS A 1 90 ? -2.044 8.895 27.362 1.00 87.31 90 LYS A N 1
ATOM 786 C CA . LYS A 1 90 ? -2.228 8.120 28.593 1.00 87.31 90 LYS A CA 1
ATOM 787 C C . LYS A 1 90 ? -3.475 7.242 28.456 1.00 87.31 90 LYS A C 1
ATOM 789 O O . LYS A 1 90 ? -4.557 7.751 28.211 1.00 87.31 90 LYS A O 1
ATOM 794 N N . GLY A 1 91 ? -3.322 5.928 28.626 1.00 87.31 91 GLY A N 1
ATOM 795 C CA . GLY A 1 91 ? -4.431 4.972 28.488 1.00 87.31 91 GLY A CA 1
ATOM 796 C C . GLY A 1 91 ? -4.556 4.302 27.113 1.00 87.31 91 GLY A C 1
ATOM 797 O O . GLY A 1 91 ? -5.419 3.444 26.959 1.00 87.31 91 GLY A O 1
ATOM 798 N N . ARG A 1 92 ? -3.659 4.582 26.150 1.00 88.62 92 ARG A N 1
ATOM 799 C CA . ARG A 1 92 ? -3.658 3.960 24.804 1.00 88.62 92 ARG A CA 1
AT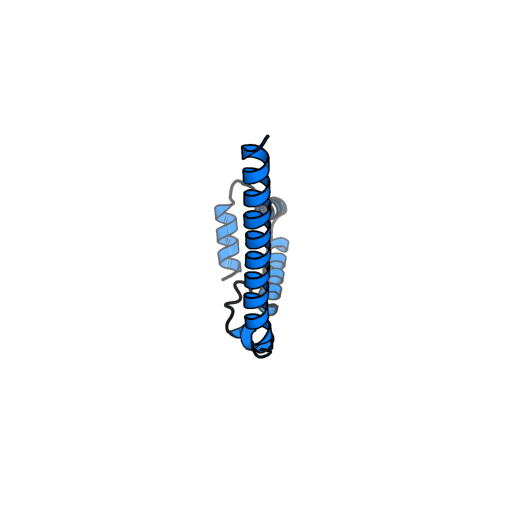OM 800 C C . ARG A 1 92 ? -3.760 2.433 24.830 1.00 88.62 92 ARG A C 1
ATOM 802 O O . ARG A 1 92 ? -4.561 1.852 24.113 1.00 88.62 92 ARG A O 1
ATOM 809 N N . LYS A 1 93 ? -2.970 1.770 25.683 1.00 89.44 93 LYS A N 1
ATOM 810 C CA . LYS A 1 93 ? -2.976 0.300 25.803 1.00 89.44 93 LYS A CA 1
ATOM 811 C C . LYS A 1 93 ? -4.313 -0.244 26.322 1.00 89.44 93 LYS A C 1
ATOM 813 O O . LYS A 1 93 ? -4.722 -1.315 25.898 1.00 89.44 93 LYS A O 1
ATOM 818 N N . ALA A 1 94 ? -4.975 0.482 27.224 1.00 89.19 94 ALA A N 1
ATOM 819 C CA . ALA A 1 94 ? -6.286 0.092 27.735 1.00 89.19 94 ALA A CA 1
ATOM 820 C C . ALA A 1 94 ? -7.354 0.233 26.644 1.00 89.19 94 ALA A C 1
ATOM 822 O O . ALA A 1 94 ? -8.099 -0.707 26.412 1.00 89.19 94 ALA A O 1
ATOM 823 N N . MET A 1 95 ? -7.341 1.345 25.901 1.00 88.50 95 MET A N 1
ATOM 824 C CA . MET A 1 95 ? -8.262 1.564 24.781 1.00 88.50 95 MET A CA 1
ATOM 825 C C . MET A 1 95 ? -8.063 0.554 23.642 1.00 88.50 95 MET A C 1
ATOM 827 O O . MET A 1 95 ? -9.035 0.079 23.072 1.00 88.50 95 MET A O 1
ATOM 831 N N . LEU A 1 96 ? -6.818 0.173 23.335 1.00 89.44 96 LEU A N 1
ATOM 832 C CA . LEU A 1 96 ? -6.542 -0.896 22.369 1.00 89.44 96 LEU A CA 1
ATOM 833 C C . LEU A 1 96 ? -7.069 -2.255 22.833 1.00 89.44 96 LEU A C 1
ATOM 835 O O . LEU A 1 96 ? -7.536 -3.033 22.012 1.00 89.44 96 LEU A O 1
ATOM 839 N N . LYS A 1 97 ? -7.005 -2.537 24.139 1.00 90.00 97 LYS A N 1
ATOM 840 C CA . LYS A 1 97 ? -7.573 -3.761 24.704 1.00 90.00 97 LYS A CA 1
ATOM 841 C C . LYS A 1 97 ? -9.104 -3.756 24.618 1.00 90.00 97 LYS A C 1
ATOM 843 O O . LYS A 1 97 ? -9.671 -4.754 24.201 1.00 90.00 97 LYS A O 1
ATOM 848 N N . GLU A 1 98 ? -9.743 -2.630 24.942 1.00 87.31 98 GLU A N 1
ATOM 849 C CA . GLU A 1 98 ? -11.194 -2.445 24.775 1.00 87.31 98 GLU A CA 1
ATOM 850 C C . GLU A 1 98 ? -11.603 -2.649 23.304 1.00 87.31 98 GLU A C 1
ATOM 852 O O . GLU A 1 98 ? -12.527 -3.401 23.022 1.00 87.31 98 GLU A O 1
ATOM 857 N N . LEU A 1 99 ? -10.872 -2.061 22.349 1.00 87.00 99 LEU A N 1
ATOM 858 C CA . LEU A 1 99 ? -11.122 -2.264 20.917 1.00 87.00 99 LEU A CA 1
ATOM 859 C C . LEU A 1 99 ? -10.931 -3.720 20.479 1.00 87.00 99 LEU A C 1
ATOM 861 O O . LEU A 1 99 ? -11.702 -4.212 19.664 1.00 87.00 99 LEU A O 1
ATOM 865 N N . GLN A 1 100 ? -9.935 -4.418 21.023 1.00 86.75 100 GLN A N 1
ATOM 866 C CA . GLN A 1 100 ? -9.710 -5.830 20.721 1.00 86.75 100 GLN A CA 1
ATOM 867 C C . GLN A 1 100 ? -10.872 -6.712 21.201 1.00 86.75 100 GLN A C 1
ATOM 869 O O . GLN A 1 100 ? -11.247 -7.636 20.492 1.00 86.75 100 GLN A O 1
ATOM 874 N N . GLU A 1 101 ? -11.453 -6.417 22.365 1.00 85.44 101 GLU A N 1
ATOM 875 C CA . GLU A 1 101 ? -12.638 -7.119 22.884 1.00 85.44 101 GLU A CA 1
ATOM 876 C C . GLU A 1 101 ? -13.903 -6.817 22.067 1.00 85.44 101 GLU A C 1
ATOM 878 O O . GLU A 1 101 ? -14.803 -7.644 22.009 1.00 85.44 101 GLU A O 1
ATOM 883 N N . VAL A 1 102 ? -13.975 -5.642 21.435 1.00 80.62 102 VAL A N 1
ATOM 884 C CA . VAL A 1 102 ? -15.118 -5.237 20.604 1.00 80.62 102 VAL A CA 1
ATOM 885 C C . VAL A 1 102 ? -15.033 -5.826 19.191 1.00 80.62 102 VAL A C 1
ATOM 887 O O . VAL A 1 102 ? -16.072 -6.079 18.597 1.00 80.62 102 VAL A O 1
ATOM 890 N N . ILE A 1 103 ? -13.825 -6.044 18.657 1.00 78.94 103 ILE A N 1
ATOM 891 C CA . ILE A 1 103 ? -13.585 -6.585 17.302 1.00 78.94 103 ILE A CA 1
ATOM 892 C C . ILE A 1 103 ? -13.555 -8.133 17.276 1.00 78.94 103 ILE A C 1
ATOM 894 O O . ILE A 1 103 ? -13.651 -8.714 16.196 1.00 78.94 103 ILE A O 1
ATOM 898 N N . GLN A 1 104 ? -13.401 -8.797 18.431 1.00 63.47 104 GLN A N 1
ATOM 899 C CA . GLN A 1 104 ? -13.464 -10.266 18.565 1.00 63.47 104 GLN A CA 1
ATOM 900 C C . GLN A 1 104 ? -14.881 -10.823 18.422 1.00 63.47 104 GLN A C 1
ATOM 902 O O . GLN A 1 104 ? -14.976 -11.949 17.881 1.00 63.47 104 GLN A O 1
#

Organism: NCBI:txid68892